Protein AF-A0A951LPK2-F1 (afdb_monomer_lite)

Radius of gyration: 18.65 Å; chains: 1; bounding box: 41×20×49 Å

pLDDT: mean 90.54, std 5.97, range [69.0, 97.62]

Sequence (77 aa):
ERDWAHRRTAPIETGTPGFTLVNANFEWRPFTDRPGLSLGLALNNIFDVEARRSTSLLKDYAPLAGRDFRFTVSFNY

Secondary structure (DSSP, 8-state):
-EE--B--PPTTPPPB--EE---EEEEE---SS-TTEEEEEEEESTT------TT-TTTTT-PPP--EEEEEEEE--

Foldseek 3Di:
DWDAWADPDDPPDDTFHIDDKDKDKDKDDPDPPFNQWIKIKIWTRVPFDFHFDSPDPCSVPDTPDGTDIDIDIGGDD

Structure (mmCIF, N/CA/C/O backbone):
data_AF-A0A951LPK2-F1
#
_entry.id   AF-A0A951LPK2-F1
#
loop_
_atom_site.group_PDB
_atom_site.id
_atom_site.type_symbol
_atom_site.label_atom_id
_atom_site.label_alt_id
_atom_site.label_comp_id
_atom_site.label_asym_id
_atom_site.label_entity_id
_atom_site.label_seq_id
_atom_site.pdbx_PDB_ins_code
_atom_site.Cartn_x
_atom_site.Cartn_y
_atom_site.Cartn_z
_atom_site.occupancy
_atom_site.B_iso_or_equiv
_atom_site.auth_seq_id
_atom_site.auth_comp_id
_atom_site.auth_asym_id
_atom_site.auth_atom_id
_atom_site.pdbx_PDB_model_num
ATOM 1 N N . GLU A 1 1 ? 5.150 6.222 -0.577 1.00 88.06 1 GLU A N 1
ATOM 2 C CA . GLU A 1 1 ? 6.550 6.123 -1.055 1.00 88.06 1 GLU A CA 1
ATOM 3 C C . GLU A 1 1 ? 6.595 6.547 -2.514 1.00 88.06 1 GLU A C 1
ATOM 5 O O . GLU A 1 1 ? 5.657 6.255 -3.244 1.00 88.06 1 GLU A O 1
ATOM 10 N N . ARG A 1 2 ? 7.631 7.267 -2.939 1.00 91.31 2 ARG A N 1
ATOM 11 C CA . ARG A 1 2 ? 7.811 7.673 -4.336 1.00 91.31 2 ARG A CA 1
ATOM 12 C C . ARG A 1 2 ? 9.254 7.413 -4.730 1.00 91.31 2 ARG A C 1
ATOM 14 O O . ARG A 1 2 ? 10.145 7.772 -3.967 1.00 91.31 2 ARG A O 1
ATOM 21 N N . ASP A 1 3 ? 9.448 6.878 -5.928 1.00 91.75 3 ASP A N 1
ATOM 22 C CA . ASP A 1 3 ? 10.757 6.773 -6.568 1.00 91.75 3 ASP A CA 1
ATOM 23 C C . ASP A 1 3 ? 10.687 7.297 -8.010 1.00 91.75 3 ASP A C 1
ATOM 25 O O . ASP A 1 3 ? 9.637 7.261 -8.666 1.00 91.75 3 ASP A O 1
ATOM 29 N N . TRP A 1 4 ? 11.800 7.828 -8.501 1.00 91.44 4 TRP A N 1
ATOM 30 C CA . TRP A 1 4 ? 11.916 8.354 -9.857 1.00 91.44 4 TRP A CA 1
ATOM 31 C C . TRP A 1 4 ? 12.422 7.286 -10.821 1.00 91.44 4 TRP A C 1
ATOM 33 O O . TRP A 1 4 ? 13.050 6.305 -10.438 1.00 91.44 4 TRP A O 1
ATOM 43 N N . ALA A 1 5 ? 12.170 7.497 -12.113 1.00 91.62 5 ALA A N 1
ATOM 44 C CA . ALA A 1 5 ? 12.706 6.608 -13.131 1.00 91.62 5 ALA A CA 1
ATOM 45 C C . ALA A 1 5 ? 14.239 6.678 -13.149 1.00 91.62 5 ALA A C 1
ATOM 47 O O . ALA A 1 5 ? 14.818 7.759 -13.281 1.00 91.62 5 ALA A O 1
ATOM 48 N N . HIS A 1 6 ? 14.883 5.517 -13.085 1.00 90.31 6 HIS A N 1
ATOM 49 C CA . HIS A 1 6 ? 16.324 5.381 -13.204 1.00 90.31 6 HIS A CA 1
ATOM 50 C C . HIS A 1 6 ? 16.677 4.820 -14.580 1.00 90.31 6 HIS A C 1
ATOM 52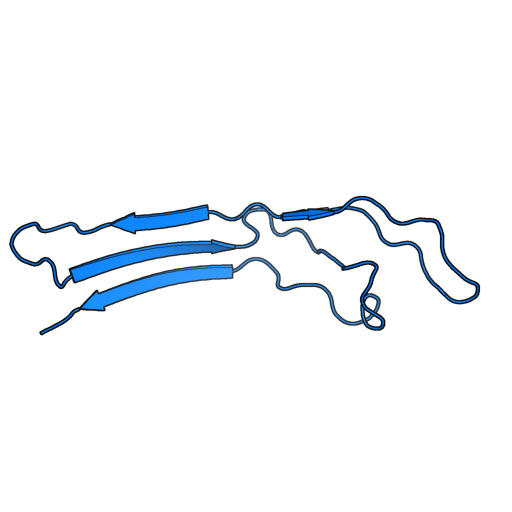 O O . HIS A 1 6 ? 16.360 3.675 -14.904 1.00 90.31 6 HIS A O 1
ATOM 58 N N . ARG A 1 7 ? 17.329 5.644 -15.403 1.00 89.94 7 ARG A N 1
ATOM 59 C CA . ARG A 1 7 ? 17.695 5.298 -16.788 1.00 89.94 7 ARG A CA 1
ATOM 60 C C . ARG A 1 7 ? 19.202 5.326 -17.053 1.00 89.94 7 ARG A C 1
ATOM 62 O O . ARG A 1 7 ? 19.611 5.078 -18.178 1.00 89.94 7 ARG A O 1
ATOM 69 N N . ARG A 1 8 ? 20.024 5.649 -16.048 1.00 89.62 8 ARG A N 1
ATOM 70 C CA . ARG A 1 8 ? 21.487 5.690 -16.178 1.00 89.62 8 ARG A CA 1
ATOM 71 C C . ARG A 1 8 ? 22.083 4.355 -15.736 1.00 89.62 8 ARG A C 1
ATOM 73 O O . ARG A 1 8 ? 22.572 4.248 -14.620 1.00 89.62 8 ARG A O 1
ATOM 80 N N . THR A 1 9 ? 22.014 3.364 -16.611 1.00 86.69 9 THR A N 1
ATOM 81 C CA . THR A 1 9 ? 22.415 1.984 -16.325 1.00 86.69 9 THR A CA 1
ATOM 82 C C . THR A 1 9 ? 23.849 1.688 -16.759 1.00 86.69 9 THR A C 1
ATOM 84 O O . THR A 1 9 ? 24.374 2.311 -17.687 1.00 86.69 9 THR A O 1
ATOM 87 N N . ALA A 1 10 ? 24.486 0.728 -16.092 1.00 85.44 10 ALA A N 1
ATOM 88 C CA . ALA A 1 10 ? 25.729 0.116 -16.553 1.00 85.44 10 ALA A CA 1
ATOM 89 C C . ALA A 1 10 ? 25.461 -0.873 -17.716 1.00 85.44 10 ALA A C 1
ATOM 91 O O . ALA A 1 10 ? 24.301 -1.208 -17.991 1.00 85.44 10 ALA A O 1
ATOM 92 N N . PRO A 1 11 ? 26.498 -1.374 -18.423 1.00 84.38 11 PRO A N 1
ATOM 93 C CA . PRO A 1 11 ? 26.335 -2.527 -19.310 1.00 84.38 11 PRO A CA 1
ATOM 94 C C . PRO A 1 11 ? 25.652 -3.672 -18.547 1.00 84.38 11 PRO A C 1
ATOM 96 O O . PRO A 1 11 ? 25.933 -3.832 -17.367 1.00 84.38 11 PRO A O 1
ATOM 99 N N . ILE A 1 12 ? 24.768 -4.430 -19.209 1.00 81.62 12 ILE A N 1
ATOM 100 C CA . ILE A 1 12 ? 23.942 -5.538 -18.667 1.00 81.62 12 ILE A CA 1
ATOM 101 C C . ILE A 1 12 ? 22.873 -5.183 -17.613 1.00 81.62 12 ILE A C 1
ATOM 103 O O . ILE A 1 12 ? 22.197 -6.081 -17.118 1.00 81.62 12 ILE A O 1
ATOM 107 N N . GLU A 1 13 ? 22.643 -3.904 -17.318 1.00 80.31 13 GLU A N 1
ATOM 108 C CA . GLU A 1 13 ? 21.536 -3.462 -16.461 1.00 80.31 13 GLU A CA 1
ATOM 109 C C . GLU A 1 13 ? 20.347 -2.933 -17.282 1.00 80.31 13 GLU A C 1
ATOM 111 O O . GLU A 1 13 ? 20.507 -2.240 -18.290 1.00 80.31 13 GLU A O 1
ATOM 116 N N . THR A 1 14 ? 19.126 -3.212 -16.823 1.00 85.56 14 THR A N 1
ATOM 117 C CA . THR A 1 14 ? 17.877 -2.718 -17.426 1.00 85.56 14 THR A CA 1
ATOM 118 C C . THR A 1 14 ? 17.356 -1.474 -16.696 1.00 85.56 14 THR A C 1
ATOM 120 O O . THR A 1 14 ? 17.406 -1.379 -15.465 1.00 85.56 14 THR A O 1
ATOM 123 N N . GLY A 1 15 ? 16.826 -0.501 -17.447 1.00 88.06 15 GLY A N 1
ATOM 124 C CA . GLY A 1 15 ? 16.234 0.713 -16.876 1.00 88.06 15 GLY A CA 1
ATOM 125 C C . GLY A 1 15 ? 15.050 0.398 -15.956 1.00 88.06 15 GLY A C 1
ATOM 126 O O . GLY A 1 15 ? 14.298 -0.542 -16.199 1.00 88.06 15 GLY A O 1
ATOM 127 N N . THR A 1 16 ? 14.870 1.190 -14.898 1.00 90.56 16 THR A N 1
ATOM 128 C CA . THR A 1 16 ? 13.790 0.985 -13.919 1.00 90.56 16 THR A CA 1
ATOM 129 C C . THR A 1 16 ? 12.806 2.155 -13.973 1.00 90.56 16 THR A C 1
ATOM 131 O O . THR A 1 16 ? 13.232 3.307 -13.830 1.00 90.56 16 THR A O 1
ATOM 134 N N . PRO A 1 17 ? 11.502 1.915 -14.208 1.00 90.56 17 PRO A N 1
ATOM 135 C CA . PRO A 1 17 ? 10.505 2.978 -14.195 1.00 90.56 17 PRO A CA 1
ATOM 136 C C . PRO A 1 17 ? 10.322 3.541 -12.781 1.00 90.56 17 PRO A C 1
ATOM 138 O O . PRO A 1 17 ? 10.529 2.849 -11.788 1.00 90.56 17 PRO A O 1
ATOM 141 N N . GLY A 1 18 ? 9.921 4.809 -12.699 1.00 92.00 18 GLY A N 1
ATOM 142 C CA . GLY A 1 18 ? 9.524 5.413 -11.429 1.00 92.00 18 GLY A CA 1
ATOM 143 C C . GLY A 1 18 ? 8.143 4.921 -11.011 1.00 92.00 18 GLY A C 1
ATOM 144 O O . GLY A 1 18 ? 7.344 4.511 -11.854 1.00 92.00 18 GLY A O 1
ATOM 145 N N . PHE A 1 19 ? 7.845 4.999 -9.720 1.00 93.31 19 PHE A N 1
ATOM 146 C CA . PHE A 1 19 ? 6.558 4.581 -9.176 1.00 93.31 19 PHE A CA 1
ATOM 147 C C . PHE A 1 19 ? 6.139 5.479 -8.012 1.00 93.31 19 PHE A C 1
ATOM 149 O O . PHE A 1 19 ? 6.932 6.223 -7.430 1.00 93.31 19 PHE A O 1
ATOM 156 N N . THR A 1 20 ? 4.861 5.422 -7.655 1.00 95.00 20 THR A N 1
ATOM 157 C CA . THR A 1 20 ? 4.340 6.057 -6.442 1.00 95.00 20 THR A CA 1
ATOM 158 C C . THR A 1 20 ? 3.397 5.089 -5.747 1.00 95.00 20 THR A C 1
ATOM 160 O O . THR A 1 20 ? 2.374 4.710 -6.303 1.00 95.00 20 THR A O 1
ATOM 163 N N . LEU A 1 21 ? 3.758 4.693 -4.530 1.00 95.56 21 LEU A N 1
ATOM 164 C CA . LEU A 1 21 ? 2.929 3.892 -3.638 1.00 95.56 21 LEU A CA 1
ATOM 165 C C . LEU A 1 21 ? 2.203 4.818 -2.670 1.00 95.56 21 LEU A C 1
ATOM 167 O O . LEU A 1 21 ? 2.833 5.624 -1.972 1.00 95.56 21 LEU A O 1
ATOM 171 N N . VAL A 1 22 ? 0.887 4.663 -2.601 1.00 95.81 22 VAL A N 1
ATOM 172 C CA . VAL A 1 22 ? 0.036 5.370 -1.646 1.00 95.81 22 VAL A CA 1
ATOM 173 C C . VAL A 1 22 ? -0.456 4.371 -0.614 1.00 95.81 22 VAL A C 1
ATOM 175 O O . VAL A 1 22 ? -1.060 3.356 -0.959 1.00 95.81 22 VAL A O 1
ATOM 178 N N . ASN A 1 23 ? -0.168 4.680 0.646 1.00 96.62 23 ASN A N 1
ATOM 179 C CA . ASN A 1 23 ? -0.529 3.875 1.801 1.00 96.62 23 ASN A CA 1
ATOM 180 C C . ASN A 1 23 ? -1.347 4.749 2.757 1.00 96.62 23 ASN A C 1
ATOM 182 O O . ASN A 1 23 ? -1.098 5.953 2.850 1.00 96.62 23 ASN A O 1
ATOM 186 N N . ALA A 1 24 ? -2.275 4.147 3.489 1.00 96.31 24 ALA A N 1
ATOM 187 C CA . ALA A 1 24 ? -3.052 4.797 4.533 1.00 96.31 24 ALA A CA 1
ATOM 188 C C . ALA A 1 24 ? -3.124 3.894 5.764 1.00 96.31 24 ALA A C 1
ATOM 190 O O . ALA A 1 24 ? -3.158 2.671 5.653 1.00 96.31 24 ALA A O 1
ATOM 191 N N . ASN A 1 25 ? -3.160 4.499 6.944 1.00 96.56 25 ASN A N 1
ATOM 192 C CA . ASN A 1 25 ? -3.433 3.797 8.188 1.00 96.56 25 ASN A CA 1
ATOM 193 C C . ASN A 1 25 ? -4.500 4.561 8.970 1.00 96.56 25 ASN A C 1
ATOM 195 O O . ASN A 1 25 ? -4.579 5.787 8.896 1.00 96.56 25 ASN A O 1
ATOM 199 N N . PHE A 1 26 ? -5.329 3.814 9.681 1.00 97.12 26 PHE A N 1
ATOM 200 C CA . PHE A 1 26 ? -6.371 4.334 10.540 1.00 97.12 26 PHE A CA 1
ATOM 201 C C . PHE A 1 26 ? -6.423 3.488 11.807 1.00 97.12 26 PHE A C 1
ATOM 203 O O . PHE A 1 26 ? -6.457 2.261 11.735 1.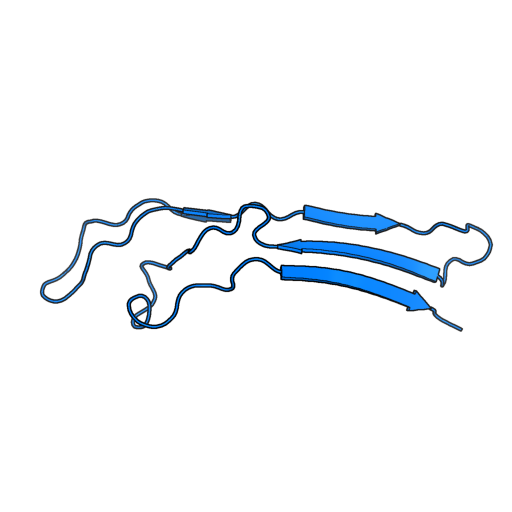00 97.12 26 PHE A O 1
ATOM 210 N N . GLU A 1 27 ? -6.434 4.143 12.961 1.00 96.25 27 GLU A N 1
ATOM 211 C CA . GLU A 1 27 ? -6.622 3.503 14.258 1.00 96.25 27 GLU A CA 1
ATOM 212 C C . GLU A 1 27 ? -7.775 4.194 14.980 1.00 96.25 27 GLU A C 1
ATOM 214 O O . GLU A 1 27 ? -7.859 5.423 15.020 1.00 96.25 27 GLU A O 1
ATOM 219 N N . TRP A 1 28 ? -8.662 3.395 15.561 1.00 95.06 28 TRP A N 1
ATOM 220 C CA . TRP A 1 28 ? -9.823 3.870 16.288 1.00 95.06 28 TRP A CA 1
ATOM 221 C C . TRP A 1 28 ? -10.004 3.113 17.598 1.00 95.06 28 TRP A C 1
ATOM 223 O O . TRP A 1 28 ? -9.915 1.887 17.654 1.00 95.06 28 TRP A O 1
ATOM 233 N N . ARG A 1 29 ? -10.293 3.864 18.661 1.00 94.56 29 ARG A N 1
ATOM 234 C CA . ARG A 1 29 ? -10.677 3.338 19.973 1.00 94.56 29 ARG A CA 1
ATOM 235 C C . ARG A 1 29 ? -12.133 3.728 20.217 1.00 94.56 29 ARG A C 1
ATOM 237 O O . ARG A 1 29 ? -12.386 4.869 20.599 1.00 94.56 29 ARG A O 1
ATOM 244 N N . PRO A 1 30 ? -13.090 2.832 19.921 1.00 90.69 30 PRO A N 1
ATOM 245 C CA . PRO A 1 30 ? -14.511 3.177 19.898 1.00 90.69 30 PRO A CA 1
ATOM 246 C C . PRO A 1 30 ? -15.104 3.488 21.274 1.00 90.69 30 PRO A C 1
ATOM 248 O O . PRO A 1 30 ? -16.112 4.184 21.357 1.00 90.69 30 PRO A O 1
ATOM 251 N N . PHE A 1 31 ? -14.500 2.969 22.343 1.00 92.44 31 PHE A N 1
ATOM 252 C CA . PHE A 1 31 ? -15.077 2.968 23.682 1.00 92.44 31 PHE A CA 1
ATOM 253 C C . PHE A 1 31 ? -14.118 3.609 24.685 1.00 92.44 31 PHE A C 1
ATOM 255 O O . PHE A 1 31 ? -13.009 3.119 24.894 1.00 92.44 31 PHE A O 1
ATOM 262 N N . THR A 1 32 ? -14.558 4.682 25.342 1.00 86.25 32 THR A N 1
ATOM 263 C CA . THR A 1 32 ? -13.785 5.347 26.405 1.00 86.25 32 THR A CA 1
ATOM 264 C C . THR A 1 32 ? -13.700 4.487 27.669 1.00 86.25 32 THR A C 1
ATOM 266 O O . THR A 1 32 ? -12.694 4.515 28.370 1.00 86.25 32 THR A O 1
ATOM 269 N N . ASP A 1 33 ? -14.736 3.692 27.945 1.00 90.81 33 ASP A N 1
ATOM 270 C CA . ASP A 1 33 ? -14.833 2.757 29.073 1.00 90.81 33 ASP A CA 1
ATOM 271 C C . ASP A 1 33 ? -14.049 1.452 28.852 1.00 90.81 33 ASP A C 1
ATOM 273 O O . ASP A 1 33 ? -13.837 0.689 29.793 1.00 90.81 33 ASP A O 1
ATOM 277 N N . ARG A 1 34 ? -13.579 1.196 27.622 1.00 87.56 34 ARG A N 1
ATOM 278 C CA . ARG A 1 34 ? -12.754 0.030 27.272 1.00 87.56 34 ARG A CA 1
ATOM 279 C C . ARG A 1 34 ? -11.511 0.448 26.481 1.00 87.56 34 ARG A C 1
ATOM 281 O O . ARG A 1 34 ? -11.394 0.097 25.306 1.00 87.56 34 ARG A O 1
ATOM 288 N N . PRO A 1 35 ? -10.543 1.142 27.111 1.00 84.31 35 PRO A N 1
ATOM 289 C CA . PRO A 1 35 ? -9.343 1.631 26.425 1.00 84.31 35 PRO A CA 1
ATOM 290 C C . PRO A 1 35 ? -8.465 0.504 25.859 1.00 84.31 35 PRO A C 1
ATOM 292 O O . PRO A 1 35 ? -7.650 0.748 24.972 1.00 84.31 35 PRO A O 1
ATOM 295 N N . GLY A 1 36 ? -8.638 -0.727 26.354 1.00 90.56 36 GLY A N 1
ATOM 29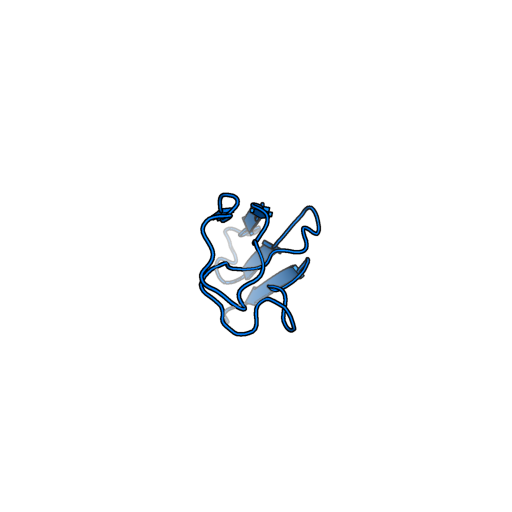6 C CA . GLY A 1 36 ? -7.962 -1.915 25.844 1.00 90.56 36 GLY A CA 1
ATOM 297 C C . GLY A 1 36 ? -8.461 -2.395 24.480 1.00 90.56 36 GLY A C 1
ATOM 298 O O . GLY A 1 36 ? -7.763 -3.203 23.875 1.00 90.56 36 GLY A O 1
ATOM 299 N N . LEU A 1 37 ? -9.620 -1.925 23.990 1.00 94.12 37 LEU A N 1
ATOM 300 C CA . LEU A 1 37 ? -10.138 -2.280 22.667 1.00 94.12 37 LEU A CA 1
ATOM 301 C C . LEU A 1 37 ? -9.712 -1.247 21.615 1.00 94.12 37 LEU A C 1
ATOM 303 O O . LEU A 1 37 ? -10.135 -0.089 21.666 1.00 94.12 37 LEU A O 1
ATOM 307 N N . SER A 1 38 ? -8.947 -1.679 20.612 1.00 95.44 38 SER A N 1
ATOM 308 C CA . SER A 1 38 ? -8.634 -0.864 19.434 1.00 95.44 38 SER A CA 1
ATOM 309 C C . SER A 1 38 ? -8.905 -1.603 18.128 1.00 95.44 38 SER A C 1
ATOM 311 O O . SER A 1 38 ? -8.766 -2.824 18.024 1.00 95.44 38 SER A O 1
ATOM 313 N N . LEU A 1 39 ? -9.312 -0.829 17.125 1.00 96.00 39 LEU A N 1
ATOM 314 C CA . LEU A 1 39 ? -9.540 -1.264 15.756 1.00 96.00 39 LEU A CA 1
ATOM 315 C C . LEU A 1 39 ? -8.534 -0.550 14.857 1.00 96.00 39 LEU A C 1
ATOM 317 O O . LEU A 1 39 ? -8.432 0.674 14.882 1.00 96.00 39 LEU A O 1
ATOM 321 N N . GLY A 1 40 ? -7.794 -1.314 14.067 1.00 97.06 40 GLY A N 1
ATOM 322 C CA . GLY A 1 40 ? -6.816 -0.812 13.115 1.00 97.06 40 GLY A CA 1
ATOM 323 C C . GLY A 1 40 ? -7.182 -1.214 11.694 1.00 97.06 40 GLY A C 1
ATOM 324 O O . GLY A 1 40 ? -7.601 -2.343 11.448 1.00 97.06 40 GLY A O 1
ATOM 325 N N . LEU A 1 41 ? -6.977 -0.304 10.751 1.00 97.62 41 LEU A N 1
ATOM 326 C CA . LEU A 1 41 ? -7.028 -0.563 9.321 1.00 97.62 41 LEU A CA 1
ATOM 327 C C . LEU A 1 41 ? -5.740 -0.033 8.690 1.00 97.62 41 LEU A C 1
ATOM 329 O O . LEU A 1 41 ? -5.442 1.155 8.783 1.00 97.62 41 LEU A O 1
ATOM 333 N N . ALA A 1 42 ? -4.981 -0.904 8.036 1.00 97.56 42 ALA A N 1
ATOM 334 C CA . ALA A 1 42 ? -3.824 -0.526 7.237 1.00 97.56 42 ALA A CA 1
ATOM 335 C C . ALA A 1 42 ? -4.082 -0.885 5.776 1.00 97.56 42 ALA A C 1
ATOM 337 O O . ALA A 1 42 ? -4.457 -2.012 5.455 1.00 97.56 42 ALA A O 1
ATOM 338 N N . LEU A 1 43 ? -3.883 0.090 4.899 1.00 97.06 43 LEU A N 1
ATOM 339 C CA . LEU A 1 43 ? -4.028 -0.039 3.462 1.00 97.06 43 LEU A CA 1
ATOM 340 C C . LEU A 1 43 ? -2.678 0.280 2.823 1.00 97.06 43 LEU A C 1
ATOM 342 O O . LEU A 1 43 ? -2.242 1.429 2.823 1.00 97.06 43 LEU A O 1
ATOM 346 N N . ASN A 1 44 ? -2.008 -0.728 2.287 1.00 97.25 44 ASN A N 1
ATOM 347 C CA . ASN A 1 44 ? -0.711 -0.609 1.639 1.00 97.25 44 ASN A CA 1
ATOM 348 C C . ASN A 1 44 ? -0.875 -0.796 0.132 1.00 97.25 44 ASN A C 1
ATOM 350 O O . ASN A 1 44 ? -1.571 -1.707 -0.314 1.00 97.25 44 ASN A O 1
ATOM 354 N N . ASN A 1 45 ? -0.227 0.070 -0.646 1.00 96.06 45 ASN A N 1
ATOM 355 C CA . ASN A 1 45 ? -0.314 0.102 -2.100 1.00 96.06 45 ASN A CA 1
ATOM 356 C C . ASN A 1 45 ? -1.775 0.123 -2.593 1.00 96.06 45 ASN A C 1
ATOM 358 O O . ASN A 1 45 ? -2.225 -0.752 -3.332 1.00 96.06 45 ASN A O 1
ATOM 362 N N . ILE A 1 46 ? -2.524 1.146 -2.164 1.00 94.75 46 ILE A N 1
ATOM 363 C CA . ILE A 1 46 ? -3.973 1.282 -2.405 1.00 94.75 46 ILE A CA 1
ATOM 364 C C . ILE A 1 46 ? -4.323 1.199 -3.902 1.00 94.75 46 ILE A C 1
ATOM 366 O O . ILE A 1 46 ? -5.386 0.692 -4.253 1.00 94.75 46 ILE A O 1
ATOM 370 N N . PHE A 1 47 ? -3.421 1.652 -4.776 1.00 94.94 47 PHE A N 1
ATOM 371 C CA . PHE A 1 47 ? -3.610 1.685 -6.230 1.00 94.94 47 PHE A CA 1
ATOM 372 C C . PHE A 1 47 ? -3.021 0.484 -6.987 1.00 94.94 47 PHE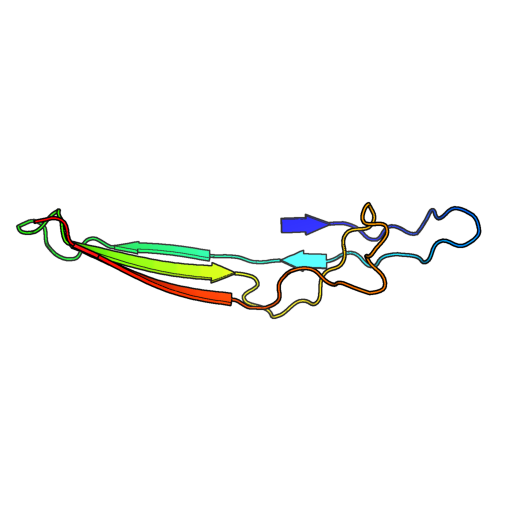 A C 1
ATOM 374 O O . PHE A 1 47 ? -3.016 0.509 -8.212 1.00 94.94 47 PHE A O 1
ATOM 381 N N . ASP A 1 48 ? -2.532 -0.549 -6.294 1.00 92.62 48 ASP A N 1
ATOM 382 C CA . ASP A 1 48 ? -1.954 -1.757 -6.911 1.00 92.62 48 ASP A CA 1
ATOM 383 C C . ASP A 1 48 ? -0.789 -1.531 -7.872 1.00 92.62 48 ASP A C 1
ATOM 385 O O . ASP A 1 48 ? -0.661 -2.176 -8.912 1.00 92.62 48 ASP A O 1
ATOM 389 N N . VAL A 1 49 ? 0.074 -0.576 -7.557 1.00 93.75 49 VAL A N 1
ATOM 390 C CA . VAL A 1 49 ? 1.204 -0.273 -8.423 1.00 93.75 49 VAL A CA 1
ATOM 391 C C . VAL A 1 49 ? 2.248 -1.376 -8.284 1.00 93.75 49 VAL A C 1
ATOM 393 O O . VAL A 1 49 ? 2.780 -1.605 -7.196 1.00 93.75 49 VAL A O 1
ATOM 396 N N . GLU A 1 50 ? 2.583 -2.032 -9.392 1.00 90.94 50 GLU A N 1
ATOM 397 C CA . GLU A 1 50 ? 3.709 -2.960 -9.457 1.00 90.94 50 GLU A CA 1
ATOM 398 C C . GLU A 1 50 ? 5.027 -2.169 -9.453 1.00 90.94 50 GLU A C 1
ATOM 400 O O . GLU A 1 50 ? 5.469 -1.623 -10.466 1.00 90.94 50 GLU A O 1
ATOM 4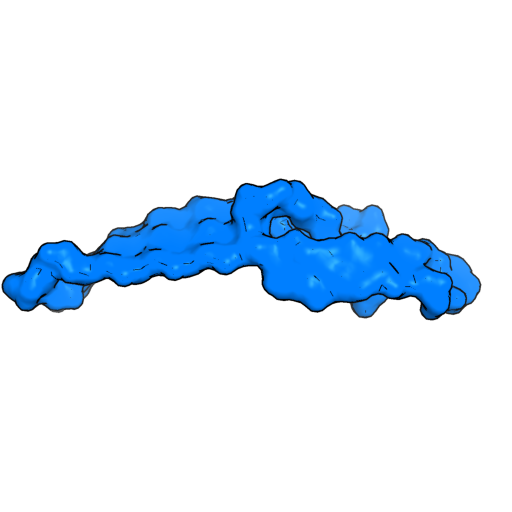05 N N . ALA A 1 51 ? 5.647 -2.065 -8.280 1.00 89.62 51 ALA A N 1
ATOM 406 C CA . ALA A 1 51 ? 6.834 -1.248 -8.063 1.00 89.62 51 ALA A CA 1
ATOM 407 C C . ALA A 1 51 ? 8.120 -2.086 -8.024 1.00 89.62 51 ALA A C 1
ATOM 409 O O . ALA A 1 51 ? 8.148 -3.197 -7.499 1.00 89.62 51 ALA A O 1
ATOM 410 N N . ARG A 1 52 ? 9.219 -1.532 -8.545 1.00 91.06 52 ARG A N 1
ATOM 411 C CA . ARG A 1 52 ? 10.556 -2.147 -8.546 1.00 91.06 52 ARG A CA 1
ATOM 412 C C . ARG A 1 52 ? 11.576 -1.130 -8.055 1.00 91.06 52 ARG A C 1
ATOM 414 O O . ARG A 1 52 ? 11.563 0.011 -8.507 1.00 91.06 52 ARG A O 1
ATOM 421 N N . ARG A 1 53 ? 12.478 -1.532 -7.155 1.00 86.88 53 ARG A N 1
ATOM 422 C CA . ARG A 1 53 ? 13.569 -0.661 -6.687 1.00 86.88 53 ARG A CA 1
ATOM 423 C C . ARG A 1 53 ? 14.757 -0.752 -7.630 1.00 86.88 53 ARG A C 1
ATOM 425 O O . ARG A 1 53 ? 15.263 -1.845 -7.863 1.00 86.88 53 ARG A O 1
ATOM 432 N N . SER A 1 54 ? 15.238 0.397 -8.096 1.00 80.56 54 SER A N 1
ATOM 433 C CA . SER A 1 54 ? 16.409 0.481 -8.981 1.00 80.56 54 SER A CA 1
ATOM 434 C C . SER A 1 54 ? 17.684 -0.097 -8.350 1.00 80.56 54 SER A C 1
ATOM 436 O O . SER A 1 54 ? 18.489 -0.688 -9.055 1.00 80.56 54 SER A O 1
ATOM 438 N N . THR A 1 55 ? 17.829 -0.005 -7.021 1.00 82.69 55 THR A N 1
ATOM 439 C CA . THR A 1 55 ? 18.982 -0.545 -6.269 1.00 82.69 55 THR A CA 1
ATOM 440 C C . THR A 1 55 ? 18.940 -2.071 -6.055 1.00 82.69 55 THR A C 1
ATOM 442 O O . THR A 1 55 ? 19.880 -2.655 -5.523 1.00 82.69 55 THR A O 1
ATOM 445 N N . SER A 1 56 ? 17.839 -2.744 -6.415 1.00 79.94 56 SER A N 1
ATOM 4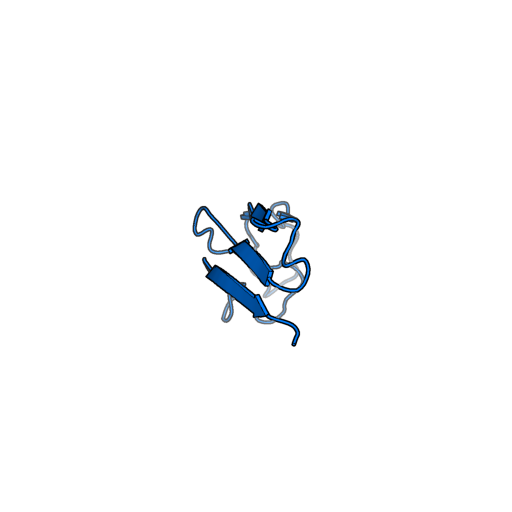46 C CA . SER A 1 56 ? 17.700 -4.190 -6.202 1.00 79.94 56 SER A CA 1
ATOM 447 C C . SER A 1 56 ? 18.262 -4.977 -7.384 1.00 79.94 56 SER A C 1
ATOM 449 O O . SER A 1 56 ? 17.752 -4.875 -8.496 1.00 79.94 56 SER A O 1
ATOM 451 N N . LEU A 1 57 ? 19.250 -5.842 -7.132 1.00 80.12 57 LEU A N 1
ATOM 452 C CA . LEU A 1 57 ? 19.802 -6.762 -8.141 1.00 80.12 57 LEU A CA 1
ATOM 453 C C . LEU A 1 57 ? 18.761 -7.769 -8.663 1.00 80.12 57 LEU A C 1
ATOM 455 O O . LEU A 1 57 ? 18.884 -8.272 -9.773 1.00 80.12 57 LEU A O 1
ATOM 459 N N . LEU A 1 58 ? 17.717 -8.046 -7.873 1.00 81.06 58 LEU A N 1
ATOM 460 C CA . LEU A 1 58 ? 16.624 -8.960 -8.222 1.00 81.06 58 LEU A CA 1
ATOM 461 C C . LEU A 1 58 ? 15.388 -8.232 -8.765 1.00 81.06 58 LEU A C 1
ATOM 463 O O . LEU A 1 58 ? 14.335 -8.848 -8.896 1.00 81.06 58 LEU A O 1
ATOM 467 N N . LYS A 1 59 ? 15.480 -6.935 -9.084 1.00 76.06 59 LYS A N 1
ATOM 468 C CA . LYS A 1 59 ? 14.336 -6.122 -9.542 1.00 76.06 59 LYS A CA 1
ATOM 469 C C . LYS A 1 59 ? 13.614 -6.687 -10.775 1.00 76.06 59 LYS A C 1
ATOM 471 O O . LYS A 1 59 ? 12.426 -6.429 -10.952 1.00 76.06 59 LYS A O 1
ATOM 476 N N . ASP A 1 60 ? 14.319 -7.457 -11.602 1.00 80.50 60 ASP A N 1
ATOM 477 C CA . ASP A 1 60 ? 13.767 -8.063 -12.818 1.00 80.50 60 ASP A CA 1
ATOM 478 C C . ASP A 1 60 ? 12.995 -9.366 -12.525 1.00 80.50 60 ASP A C 1
ATOM 480 O O . ASP A 1 60 ? 12.212 -9.816 -13.356 1.00 80.50 60 ASP A O 1
ATOM 484 N N . TYR A 1 61 ? 13.152 -9.926 -11.320 1.00 82.50 61 TYR A N 1
ATOM 485 C CA . TYR A 1 61 ? 12.514 -11.174 -10.885 1.00 82.50 61 TYR A CA 1
ATOM 486 C C . TYR A 1 61 ? 11.500 -10.976 -9.752 1.00 82.50 61 TYR A C 1
ATOM 488 O O . TYR A 1 61 ? 10.499 -11.683 -9.698 1.00 82.50 61 TYR A O 1
ATOM 496 N N . ALA A 1 62 ? 11.751 -10.029 -8.844 1.00 84.19 62 ALA A N 1
ATOM 497 C CA . ALA A 1 62 ? 10.954 -9.810 -7.642 1.00 84.19 62 ALA A CA 1
ATOM 498 C C . ALA A 1 62 ? 10.498 -8.342 -7.546 1.00 84.19 62 ALA A C 1
ATOM 500 O O . ALA A 1 62 ? 11.300 -7.469 -7.185 1.00 84.19 62 ALA A O 1
ATOM 501 N N . PRO A 1 63 ? 9.223 -8.047 -7.856 1.00 88.44 63 PRO A N 1
ATOM 502 C CA . PRO A 1 63 ? 8.645 -6.743 -7.561 1.00 88.44 63 PRO A CA 1
ATOM 503 C C . PRO A 1 63 ? 8.484 -6.544 -6.043 1.00 88.44 63 PRO A C 1
ATOM 505 O O . PRO A 1 63 ? 8.558 -7.486 -5.250 1.00 88.44 63 PRO A O 1
ATOM 508 N N . LEU A 1 64 ? 8.270 -5.293 -5.630 1.00 90.12 64 LEU A N 1
ATOM 509 C CA . LEU A 1 64 ? 7.863 -4.966 -4.264 1.00 90.12 64 LEU A CA 1
ATOM 510 C C . LEU A 1 64 ? 6.497 -5.586 -3.937 1.00 90.12 64 LEU A C 1
ATOM 512 O O . LEU A 1 64 ? 5.747 -5.987 -4.827 1.00 90.12 64 LEU A O 1
ATOM 516 N N . ALA A 1 65 ? 6.172 -5.627 -2.642 1.00 90.06 65 ALA A N 1
ATOM 517 C CA . ALA A 1 65 ? 4.873 -6.091 -2.175 1.00 90.06 65 ALA A CA 1
ATOM 518 C C . ALA A 1 65 ? 3.732 -5.343 -2.889 1.00 90.06 65 ALA A C 1
ATOM 520 O O . ALA A 1 65 ? 3.728 -4.111 -2.969 1.00 90.06 65 ALA A O 1
ATOM 521 N N . GLY A 1 66 ? 2.782 -6.118 -3.414 1.00 92.75 66 GLY A N 1
ATOM 522 C CA . GLY A 1 66 ? 1.574 -5.605 -4.053 1.00 92.75 66 GLY A CA 1
ATOM 523 C C . GLY A 1 66 ? 0.603 -4.984 -3.049 1.00 92.75 66 GLY A C 1
ATOM 524 O O . GLY A 1 66 ? 0.968 -4.645 -1.920 1.00 92.75 66 GLY A O 1
ATOM 525 N N . ARG A 1 67 ? -0.654 -4.826 -3.466 1.00 96.62 67 ARG A N 1
ATOM 526 C CA . ARG A 1 67 ? -1.716 -4.321 -2.590 1.00 96.62 67 ARG A CA 1
ATOM 527 C C . ARG A 1 67 ? -1.948 -5.240 -1.390 1.00 96.62 67 ARG A C 1
ATOM 529 O O . ARG A 1 67 ? -2.176 -6.436 -1.550 1.00 96.62 67 ARG A O 1
ATOM 536 N N . ASP A 1 68 ? -1.943 -4.651 -0.200 1.00 96.12 68 ASP A N 1
ATOM 537 C CA . ASP A 1 68 ? -2.175 -5.336 1.072 1.00 96.12 68 ASP A CA 1
ATOM 538 C C . ASP A 1 68 ? -3.159 -4.534 1.924 1.00 96.12 68 ASP A C 1
ATOM 540 O O . ASP A 1 68 ? -3.007 -3.327 2.119 1.00 96.12 68 ASP A O 1
ATOM 544 N N . PHE A 1 69 ? -4.177 -5.219 2.437 1.00 96.31 69 PHE A N 1
ATOM 545 C CA . PHE A 1 69 ? -5.175 -4.648 3.329 1.00 96.31 69 PHE A CA 1
ATOM 546 C C . PHE A 1 69 ? -5.203 -5.456 4.614 1.00 96.31 69 PHE A C 1
ATOM 548 O O . PHE A 1 69 ? -5.427 -6.666 4.597 1.00 96.31 69 PHE A O 1
ATOM 555 N N . ARG A 1 70 ? -5.012 -4.776 5.740 1.00 97.31 70 ARG A N 1
ATOM 556 C CA . ARG A 1 70 ? -4.970 -5.403 7.054 1.00 97.31 70 ARG A CA 1
ATOM 557 C C . ARG A 1 70 ? -5.975 -4.762 7.978 1.00 97.31 70 ARG A C 1
ATOM 559 O O . ARG A 1 70 ? -5.945 -3.555 8.194 1.00 97.31 70 ARG A O 1
ATOM 566 N N . PHE A 1 71 ? -6.808 -5.603 8.565 1.00 97.19 71 PHE A N 1
ATOM 567 C CA . PHE A 1 71 ? -7.662 -5.237 9.676 1.00 97.19 71 PHE A CA 1
ATOM 568 C C . PHE A 1 71 ? -7.109 -5.864 10.953 1.00 97.19 71 PHE A C 1
ATOM 570 O O . PHE A 1 71 ? -6.780 -7.050 10.971 1.00 97.19 71 PHE A O 1
ATOM 577 N N . THR A 1 72 ? -7.000 -5.065 12.007 1.00 96.69 72 THR A N 1
ATOM 578 C CA . THR A 1 72 ? -6.473 -5.489 13.302 1.00 96.69 72 THR A CA 1
ATOM 579 C C . THR A 1 72 ? -7.499 -5.184 14.378 1.00 96.69 72 THR A C 1
ATOM 581 O O . THR A 1 72 ? -8.025 -4.076 14.440 1.00 96.69 72 THR A O 1
ATOM 584 N N . VAL A 1 73 ? -7.737 -6.149 15.260 1.00 95.94 73 VAL A N 1
ATOM 585 C CA . VAL A 1 73 ? -8.471 -5.939 16.508 1.00 95.94 73 VAL A CA 1
ATOM 586 C C . VAL A 1 73 ? -7.518 -6.267 17.642 1.00 95.94 73 VAL A C 1
ATOM 588 O O . VAL A 1 73 ? -6.985 -7.373 17.689 1.00 95.94 73 VAL A O 1
ATOM 591 N N . SER A 1 74 ? -7.293 -5.308 18.533 1.00 94.00 74 SER A N 1
ATOM 592 C CA . SER A 1 74 ? -6.520 -5.519 19.753 1.00 94.00 74 SER A CA 1
ATOM 593 C C . SER A 1 74 ? -7.445 -5.429 20.952 1.00 94.00 74 SER A C 1
ATOM 595 O O . SER A 1 74 ? -8.287 -4.536 21.023 1.00 94.00 74 SER A O 1
ATOM 597 N N . PHE A 1 75 ? -7.266 -6.346 21.894 1.00 92.75 75 PHE A N 1
ATOM 598 C CA . PHE A 1 75 ? -7.953 -6.378 23.177 1.00 92.75 75 PHE A CA 1
ATOM 599 C C . PHE A 1 75 ? -6.918 -6.685 24.256 1.00 92.75 75 PHE A C 1
ATOM 601 O O . PHE A 1 75 ? -6.234 -7.702 24.192 1.00 92.75 75 PHE A O 1
ATOM 608 N N . ASN A 1 76 ? -6.798 -5.793 25.234 1.00 84.12 76 ASN A N 1
ATOM 609 C CA . ASN A 1 76 ? -6.033 -6.036 26.454 1.00 84.12 76 ASN A CA 1
ATOM 610 C C . ASN A 1 76 ? -7.020 -6.278 27.602 1.00 84.12 76 ASN A C 1
ATOM 612 O O . ASN A 1 76 ? -7.957 -5.489 27.763 1.00 84.12 76 ASN A O 1
ATOM 616 N N . TYR A 1 77 ? -6.825 -7.382 28.329 1.00 69.00 77 TYR A N 1
ATOM 617 C CA . TYR A 1 77 ? -7.598 -7.772 29.515 1.00 69.00 77 TYR A CA 1
ATOM 618 C C . TYR A 1 77 ? -6.946 -7.226 30.785 1.00 69.00 77 TYR A C 1
ATOM 620 O O . TYR A 1 77 ? -5.699 -7.315 30.872 1.00 69.00 77 TYR A O 1
#